Protein AF-A0A529ATD8-F1 (afdb_monomer)

Solvent-accessible surface area (backbone atoms only — not comparable to full-atom values): 4982 Å² total; per-residue (Å²): 139,85,90,72,88,70,51,57,52,83,85,83,42,52,60,72,28,37,50,51,49,51,50,27,34,44,27,42,61,67,53,28,49,50,52,34,63,78,68,67,51,58,67,48,78,48,45,58,81,35,66,66,51,49,50,46,21,67,75,20,65,79,6,31,44,26,54,50,60,72,71,55,89,55,63,65,44,76,46,74,62,79,79,83,129

Sequence (85 aa):
YSGHRVFAGPYHRNIAGDLLALDAFQGSSADARAVVATHHVGLIAVCRGNAESELLAAKAPQGFLAGLMRISGGSLELYRVRLDR

Nearest PDB structures (foldseek):
  8agc-assembly1_A  TM=6.646E-01  e=1.635E+00  Saccharomyces cerevisiae
  8age-assembly1_A  TM=6.857E-01  e=3.297E+00  Saccharomyces cerevisiae
  8agb-assembly1_A  TM=6.705E-01  e=5.151E+00  Saccharomyces cerevisiae
  6s7o-assembly1_A  TM=8.901E-01  e=8.577E+00  Homo sapie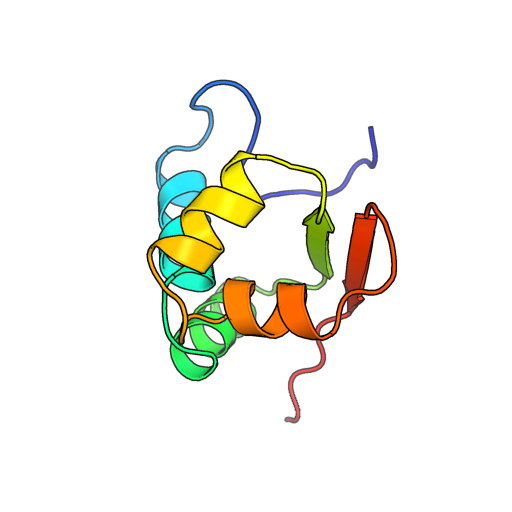ns

Radius of gyration: 12.36 Å; Cα contacts (8 Å, |Δi|>4): 104; chains: 1; bounding box: 29×28×29 Å

Structure (mmCIF, N/CA/C/O backbone):
data_AF-A0A529ATD8-F1
#
_entry.id   AF-A0A529ATD8-F1
#
loop_
_atom_site.group_PDB
_atom_site.id
_atom_site.type_symbol
_atom_site.label_atom_id
_atom_site.label_alt_id
_atom_site.label_comp_id
_atom_site.label_asym_id
_atom_site.label_entity_id
_atom_site.label_seq_id
_atom_site.pdbx_PDB_ins_code
_atom_site.Cartn_x
_atom_site.Cartn_y
_atom_site.Cartn_z
_atom_site.occupancy
_atom_site.B_iso_or_equiv
_atom_site.auth_seq_id
_atom_site.auth_comp_id
_atom_site.auth_asym_id
_atom_site.auth_atom_id
_atom_site.pdbx_PDB_model_num
ATOM 1 N N . TYR A 1 1 ? 16.428 -8.833 -1.346 1.00 74.62 1 TYR A N 1
ATOM 2 C CA . TYR A 1 1 ? 15.353 -9.540 -2.076 1.00 74.62 1 TYR A CA 1
ATOM 3 C C . TYR A 1 1 ? 14.663 -10.492 -1.108 1.00 74.62 1 TYR A C 1
ATOM 5 O O . TYR A 1 1 ? 15.377 -11.162 -0.375 1.00 74.62 1 TYR A O 1
ATOM 13 N N . SER A 1 2 ? 13.327 -10.510 -1.036 1.00 84.75 2 SER A N 1
ATOM 14 C CA . SER A 1 2 ? 12.585 -11.237 0.015 1.00 84.75 2 SER A CA 1
ATOM 15 C C . SER A 1 2 ? 11.851 -12.498 -0.463 1.00 84.75 2 SER A C 1
ATOM 17 O O . SER A 1 2 ? 11.228 -13.162 0.357 1.00 84.75 2 SER A O 1
ATOM 19 N N . GLY A 1 3 ? 11.849 -12.809 -1.765 1.00 89.00 3 GLY A N 1
ATOM 20 C CA . GLY A 1 3 ? 11.082 -13.929 -2.338 1.00 89.00 3 GLY A CA 1
ATOM 21 C C . GLY A 1 3 ? 9.554 -13.760 -2.317 1.00 89.00 3 GLY A C 1
ATOM 22 O O . GLY A 1 3 ? 8.836 -14.636 -2.790 1.00 89.00 3 GLY A O 1
ATOM 23 N N . HIS A 1 4 ? 9.042 -12.644 -1.792 1.00 91.31 4 HIS A N 1
ATOM 24 C CA . HIS A 1 4 ? 7.611 -12.363 -1.753 1.00 91.31 4 HIS A CA 1
ATOM 25 C C . HIS A 1 4 ? 7.107 -11.894 -3.123 1.00 91.31 4 HIS A C 1
ATOM 27 O O . HIS A 1 4 ? 7.815 -11.209 -3.860 1.00 91.31 4 HIS A O 1
ATOM 33 N N . ARG A 1 5 ? 5.853 -12.230 -3.438 1.00 91.12 5 ARG A N 1
ATOM 34 C CA . ARG A 1 5 ? 5.124 -11.644 -4.570 1.00 91.12 5 ARG A CA 1
ATOM 35 C C . ARG A 1 5 ? 4.561 -10.290 -4.149 1.00 91.12 5 ARG A C 1
ATOM 37 O O . ARG A 1 5 ? 4.091 -10.155 -3.021 1.00 91.12 5 ARG A O 1
ATOM 44 N N . VAL A 1 6 ? 4.595 -9.318 -5.051 1.00 91.31 6 VAL A N 1
ATOM 45 C CA . VAL A 1 6 ? 4.144 -7.941 -4.808 1.00 91.31 6 VAL A CA 1
ATOM 46 C C . VAL A 1 6 ? 3.247 -7.474 -5.952 1.00 91.31 6 VAL A C 1
ATOM 48 O O . VAL A 1 6 ? 3.386 -7.971 -7.070 1.00 91.31 6 VAL A O 1
ATOM 51 N N . PHE A 1 7 ? 2.330 -6.540 -5.680 1.00 90.75 7 PHE A N 1
ATOM 52 C CA . PHE A 1 7 ? 1.564 -5.882 -6.743 1.00 90.75 7 PHE A CA 1
ATOM 53 C C . PHE A 1 7 ? 2.434 -4.903 -7.512 1.00 90.75 7 PHE A C 1
ATOM 55 O O . PHE A 1 7 ? 2.569 -5.049 -8.724 1.00 90.75 7 PHE A O 1
ATOM 62 N N . ALA A 1 8 ? 3.033 -3.964 -6.777 1.00 87.25 8 ALA A N 1
ATOM 63 C CA . ALA A 1 8 ? 3.877 -2.926 -7.328 1.00 87.25 8 ALA A CA 1
ATOM 64 C C . ALA A 1 8 ? 5.348 -3.339 -7.281 1.00 87.25 8 ALA A C 1
ATOM 66 O O . ALA A 1 8 ? 5.850 -3.785 -6.24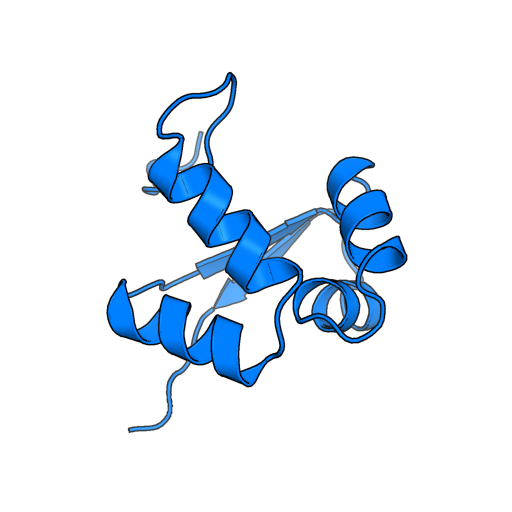2 1.00 87.25 8 ALA A O 1
ATOM 67 N N . GLY A 1 9 ? 6.025 -3.221 -8.418 1.00 77.50 9 GLY A N 1
ATOM 68 C CA . GLY A 1 9 ? 7.425 -3.595 -8.587 1.00 77.50 9 GLY A CA 1
ATOM 69 C C . GLY A 1 9 ? 8.233 -2.473 -9.240 1.00 77.50 9 GLY A C 1
ATOM 70 O O . GLY A 1 9 ? 7.674 -1.576 -9.863 1.00 77.50 9 GLY A O 1
ATOM 71 N N . PRO A 1 10 ? 9.569 -2.497 -9.129 1.00 71.00 10 PRO A N 1
ATOM 72 C CA . PRO A 1 10 ? 10.398 -1.472 -9.747 1.00 71.00 10 PRO A CA 1
ATOM 73 C C . PRO A 1 10 ? 10.264 -1.476 -11.283 1.00 71.00 10 PRO A C 1
ATOM 75 O O . PRO A 1 10 ? 10.152 -2.534 -11.907 1.00 71.00 10 PRO A O 1
ATOM 78 N N . TYR A 1 11 ? 10.364 -0.282 -11.882 1.00 67.69 11 TYR A N 1
ATOM 79 C CA . TYR A 1 11 ? 10.425 -0.033 -13.333 1.00 67.69 11 TYR A CA 1
ATOM 80 C C . TYR A 1 11 ? 9.174 -0.422 -14.147 1.00 67.69 11 TYR A C 1
ATOM 82 O O . TYR A 1 11 ? 9.284 -1.200 -15.094 1.00 67.69 11 TYR A O 1
ATOM 90 N N . HIS A 1 12 ? 8.003 0.142 -13.820 1.00 72.31 12 HIS A N 1
ATOM 91 C CA . HIS A 1 12 ? 6.748 0.018 -14.596 1.00 72.31 12 HIS A CA 1
ATOM 92 C C . HIS A 1 12 ? 6.366 -1.428 -14.971 1.00 72.31 12 HIS A C 1
ATOM 94 O O . HIS A 1 12 ? 5.760 -1.690 -16.015 1.00 72.31 12 HIS A O 1
ATOM 100 N N . ARG A 1 13 ? 6.763 -2.397 -14.143 1.00 78.94 13 ARG A N 1
ATOM 101 C CA . ARG A 1 13 ? 6.425 -3.807 -14.3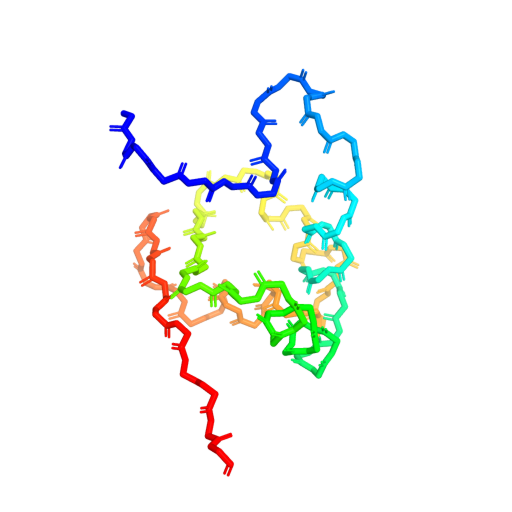30 1.00 78.94 13 ARG A CA 1
ATOM 102 C C . ARG A 1 13 ? 5.135 -4.077 -13.580 1.00 78.94 13 ARG A C 1
ATOM 104 O O . ARG A 1 13 ? 5.062 -3.800 -12.395 1.00 78.94 13 ARG A O 1
ATOM 111 N N . ASN A 1 14 ? 4.181 -4.710 -14.262 1.00 88.56 14 ASN A N 1
ATOM 112 C CA . ASN A 1 14 ? 2.844 -4.990 -13.736 1.00 88.56 14 ASN A CA 1
ATOM 113 C C . ASN A 1 14 ? 2.018 -3.719 -13.462 1.00 88.56 14 ASN A C 1
ATOM 115 O O . ASN A 1 14 ? 1.563 -3.489 -12.348 1.00 88.56 14 ASN A O 1
ATOM 119 N N . ILE A 1 15 ? 1.754 -2.945 -14.520 1.00 91.56 15 ILE A N 1
ATOM 120 C CA . ILE A 1 15 ? 0.945 -1.712 -14.481 1.00 91.56 15 ILE A CA 1
ATOM 121 C C . ILE A 1 15 ? -0.370 -1.904 -13.707 1.00 91.56 15 ILE A C 1
ATOM 123 O O . ILE A 1 15 ? -0.753 -1.050 -12.916 1.00 91.56 15 ILE A O 1
ATOM 127 N N . ALA A 1 16 ? -1.055 -3.035 -13.904 1.00 92.62 16 ALA A N 1
ATOM 128 C CA . ALA A 1 16 ? -2.296 -3.331 -13.192 1.00 92.62 16 ALA A CA 1
ATOM 129 C C . ALA A 1 16 ? -2.088 -3.446 -11.670 1.00 92.62 16 ALA A C 1
ATOM 131 O O . ALA A 1 16 ? -2.911 -2.959 -10.902 1.00 92.62 16 ALA A O 1
ATOM 132 N N . GLY A 1 17 ? -0.987 -4.061 -11.230 1.00 92.81 17 GLY A N 1
ATOM 133 C CA . GLY A 1 17 ? -0.626 -4.126 -9.815 1.00 92.81 17 GLY A CA 1
ATOM 134 C C . GLY A 1 17 ? -0.161 -2.787 -9.245 1.00 92.81 17 GLY A C 1
ATOM 135 O O . GLY A 1 17 ? -0.517 -2.469 -8.113 1.00 92.81 17 GLY A O 1
ATOM 136 N N . ASP A 1 18 ? 0.575 -1.989 -10.021 1.00 92.50 18 ASP A N 1
ATOM 137 C CA . ASP A 1 18 ? 0.975 -0.635 -9.619 1.00 92.50 18 ASP A CA 1
ATOM 138 C C . ASP A 1 18 ? -0.264 0.238 -9.362 1.00 92.50 18 ASP A C 1
ATOM 140 O O . ASP A 1 18 ? -0.397 0.831 -8.290 1.00 92.50 18 ASP A O 1
ATOM 144 N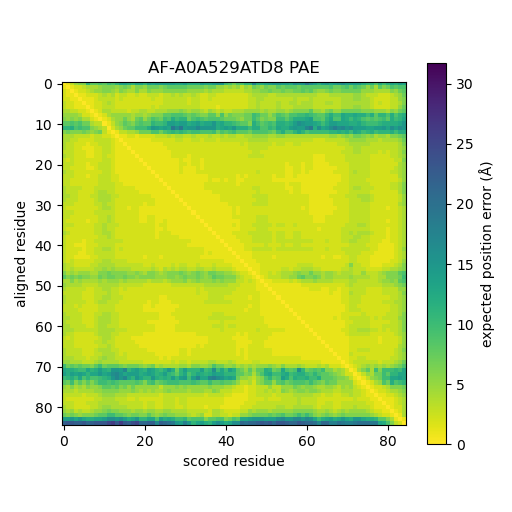 N . LEU A 1 19 ? -1.213 0.256 -10.306 1.00 93.56 19 LEU A N 1
ATOM 145 C CA . LEU A 1 19 ? -2.476 0.987 -10.160 1.00 93.56 19 LEU A CA 1
ATOM 146 C C . LEU A 1 19 ? -3.287 0.476 -8.967 1.00 93.56 19 LEU A C 1
ATOM 148 O O . LEU A 1 19 ? -3.733 1.277 -8.154 1.00 93.56 19 LEU A O 1
ATOM 152 N N . LEU A 1 20 ? -3.394 -0.845 -8.796 1.00 95.06 20 LEU A N 1
ATOM 153 C CA . LEU A 1 20 ? -4.099 -1.438 -7.659 1.00 95.06 20 LEU A CA 1
ATOM 154 C C . LEU A 1 20 ? -3.496 -1.011 -6.309 1.00 95.06 20 LEU A C 1
ATOM 156 O O . LEU A 1 20 ? -4.232 -0.747 -5.358 1.00 95.06 20 LEU A O 1
ATOM 160 N N . ALA A 1 21 ? -2.165 -0.931 -6.212 1.00 94.50 21 ALA A N 1
ATOM 161 C CA . ALA A 1 21 ? -1.493 -0.454 -5.007 1.00 94.50 21 ALA A CA 1
ATOM 162 C C . ALA A 1 21 ? -1.749 1.043 -4.768 1.00 94.50 21 ALA A C 1
ATOM 164 O O . ALA A 1 21 ? -2.024 1.441 -3.635 1.00 94.50 21 ALA A O 1
ATOM 165 N N . LEU A 1 22 ? -1.702 1.865 -5.822 1.00 94.81 22 LEU A N 1
ATOM 166 C CA . LEU A 1 22 ? -1.981 3.301 -5.745 1.00 94.81 22 LEU A CA 1
ATOM 167 C C . LEU A 1 22 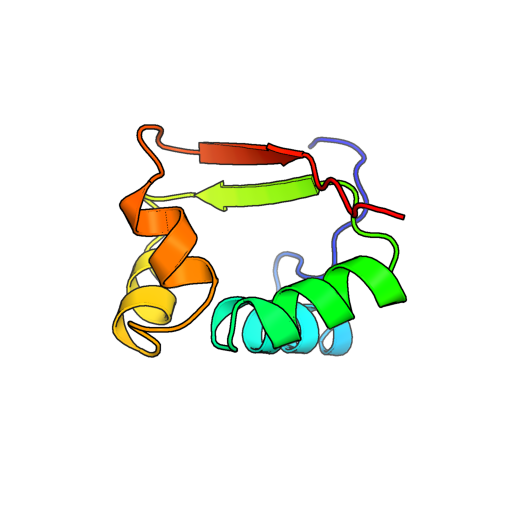? -3.430 3.593 -5.339 1.00 94.81 22 LEU A C 1
ATOM 169 O O . LEU A 1 22 ? -3.647 4.475 -4.503 1.00 94.81 22 LEU A O 1
ATOM 173 N N . ASP A 1 23 ? -4.391 2.854 -5.893 1.00 95.69 23 ASP A N 1
ATOM 174 C CA . ASP A 1 23 ? -5.813 2.972 -5.567 1.00 95.69 23 ASP A CA 1
ATOM 175 C C . ASP A 1 23 ? -6.071 2.545 -4.117 1.00 95.69 23 ASP A C 1
ATOM 177 O O . ASP A 1 23 ? -6.729 3.265 -3.368 1.00 95.69 23 ASP A O 1
ATOM 181 N N . ALA A 1 24 ? -5.478 1.430 -3.671 1.00 96.81 24 ALA A N 1
ATOM 182 C CA . ALA A 1 24 ? -5.592 0.981 -2.285 1.00 96.81 24 ALA A CA 1
ATOM 183 C C . ALA A 1 24 ? -4.968 1.974 -1.289 1.00 96.81 24 ALA A C 1
ATOM 185 O O . ALA A 1 24 ? -5.526 2.210 -0.220 1.00 96.81 24 ALA A O 1
ATOM 186 N N . PHE A 1 25 ? -3.811 2.559 -1.611 1.00 96.75 25 PHE A N 1
ATOM 187 C CA . PHE A 1 25 ? -3.115 3.475 -0.706 1.00 96.75 25 PHE A CA 1
ATOM 188 C C . PHE A 1 25 ? -3.756 4.859 -0.613 1.00 96.75 25 PHE A C 1
ATOM 190 O O . PHE A 1 25 ? -3.790 5.430 0.481 1.00 96.75 25 PHE A O 1
ATOM 197 N N . GLN A 1 26 ? -4.252 5.399 -1.727 1.00 97.56 26 GLN A N 1
ATOM 198 C CA . GLN A 1 26 ? -4.912 6.708 -1.755 1.00 97.56 26 GLN A CA 1
ATOM 199 C C . GLN A 1 26 ? -6.411 6.625 -1.413 1.00 97.56 26 GLN A C 1
ATOM 201 O O . GLN A 1 26 ? -6.991 7.635 -1.018 1.00 97.56 26 GLN A O 1
ATOM 206 N N . GLY A 1 27 ? -7.028 5.447 -1.540 1.00 97.88 27 GLY A N 1
ATOM 207 C CA . GLY A 1 27 ? -8.416 5.182 -1.163 1.00 97.88 27 GLY A CA 1
ATOM 208 C C . GLY A 1 27 ? -8.642 5.101 0.348 1.00 97.88 27 GLY A C 1
ATOM 209 O O . GLY A 1 27 ? -7.719 5.232 1.158 1.00 97.88 27 GLY A O 1
ATOM 210 N N . SER A 1 28 ? -9.896 4.883 0.747 1.00 98.06 28 SER A N 1
ATOM 211 C CA . SER A 1 28 ? -10.255 4.728 2.158 1.00 98.06 28 SER A CA 1
ATOM 212 C C . SER A 1 28 ? -9.727 3.410 2.741 1.00 98.06 28 SER A C 1
ATOM 214 O O . SER A 1 28 ? -9.411 2.462 2.021 1.00 98.06 28 SER A O 1
ATOM 216 N N . SER A 1 29 ? -9.707 3.288 4.072 1.00 95.69 29 SER A N 1
ATOM 217 C CA . SER A 1 29 ? -9.394 2.009 4.731 1.00 95.69 29 SER A CA 1
ATOM 218 C C . SER A 1 29 ? -10.344 0.872 4.320 1.00 95.69 29 SER A C 1
ATOM 220 O O . SER A 1 29 ? -9.947 -0.292 4.354 1.00 95.69 29 SER A O 1
ATOM 222 N N . ALA A 1 30 ? -11.588 1.189 3.938 1.00 96.44 30 ALA A N 1
ATOM 223 C CA . ALA A 1 30 ? -12.547 0.203 3.445 1.00 96.44 30 ALA A CA 1
ATOM 224 C C . ALA A 1 30 ? -12.168 -0.299 2.042 1.00 96.44 30 ALA A C 1
ATOM 226 O O . ALA A 1 30 ? -12.159 -1.510 1.816 1.00 96.44 30 ALA A O 1
ATOM 227 N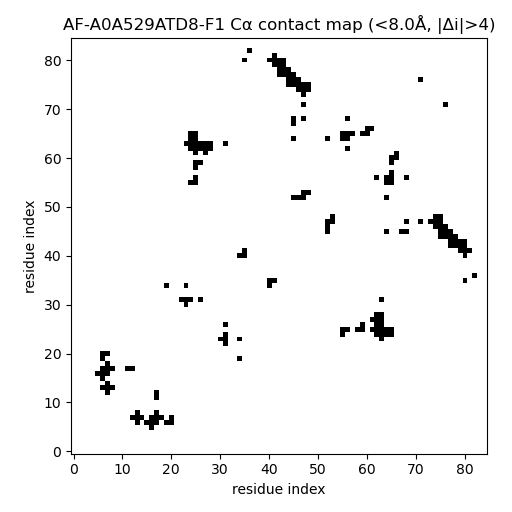 N . ASP A 1 31 ? -11.767 0.606 1.144 1.00 96.69 31 ASP A N 1
ATOM 228 C CA . ASP A 1 31 ? -11.301 0.258 -0.206 1.00 96.69 31 ASP A CA 1
ATOM 229 C C . ASP A 1 31 ? -10.028 -0.595 -0.134 1.00 96.69 31 ASP A C 1
ATOM 231 O O . ASP A 1 31 ? -9.946 -1.669 -0.734 1.00 96.69 31 ASP A O 1
ATOM 235 N N . ALA A 1 32 ? -9.067 -0.181 0.700 1.00 96.75 32 ALA A N 1
ATOM 236 C CA . ALA A 1 32 ? -7.849 -0.945 0.949 1.00 96.75 32 ALA A CA 1
ATOM 237 C C . ALA A 1 32 ? -8.153 -2.346 1.506 1.00 96.75 32 ALA A C 1
ATOM 239 O O . ALA A 1 32 ? -7.56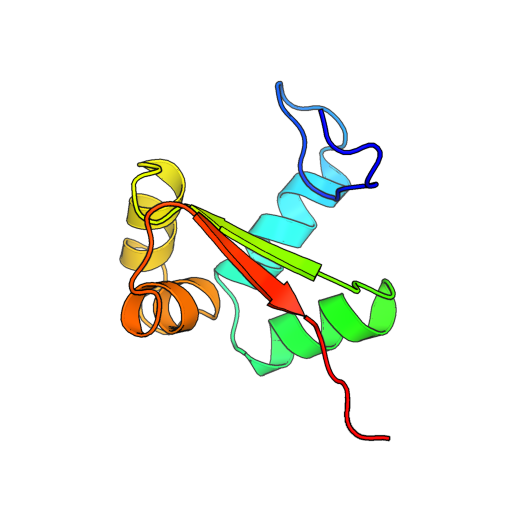2 -3.335 1.064 1.00 96.75 32 ALA A O 1
ATOM 240 N N . ARG A 1 33 ? -9.108 -2.460 2.443 1.00 96.00 33 ARG A N 1
ATOM 241 C CA . ARG A 1 33 ? -9.553 -3.755 2.981 1.00 96.00 33 ARG A CA 1
ATOM 242 C C . ARG A 1 33 ? -10.158 -4.641 1.890 1.00 96.00 33 ARG A C 1
ATOM 244 O O . ARG A 1 33 ? -9.870 -5.838 1.880 1.00 96.00 33 ARG A O 1
ATOM 251 N N . ALA A 1 34 ? -10.955 -4.084 0.979 1.00 96.62 34 ALA A N 1
ATOM 252 C CA . ALA A 1 34 ? -11.543 -4.836 -0.128 1.00 96.62 34 ALA A CA 1
ATOM 253 C C . ALA A 1 34 ? -10.467 -5.394 -1.077 1.00 96.62 34 ALA A C 1
ATOM 255 O O . ALA A 1 34 ? -10.513 -6.578 -1.423 1.00 96.62 34 ALA A O 1
ATOM 256 N N . VAL A 1 35 ? -9.457 -4.589 -1.426 1.00 95.88 35 VAL A N 1
ATOM 257 C CA . VAL A 1 35 ? -8.304 -5.028 -2.235 1.00 95.88 35 VAL A CA 1
ATOM 258 C C . VAL A 1 35 ? -7.541 -6.150 -1.529 1.00 95.88 35 VAL A C 1
ATOM 260 O O . VAL A 1 35 ? -7.289 -7.209 -2.108 1.00 95.88 35 VAL A O 1
ATOM 263 N N . VAL A 1 36 ? -7.216 -5.947 -0.253 1.00 95.06 36 VAL A N 1
ATOM 264 C CA . VAL A 1 36 ? -6.486 -6.918 0.569 1.00 95.06 36 VAL A CA 1
ATOM 265 C C . VAL A 1 36 ? -7.218 -8.261 0.651 1.00 95.06 36 VAL A C 1
ATOM 267 O O . VAL A 1 36 ? -6.583 -9.308 0.506 1.00 95.06 36 VAL A O 1
ATOM 270 N N . ALA A 1 37 ? -8.539 -8.238 0.840 1.00 96.00 37 ALA A N 1
ATOM 271 C CA . ALA A 1 37 ? -9.369 -9.437 0.889 1.00 96.00 37 ALA A CA 1
ATOM 272 C C . ALA A 1 37 ? -9.442 -10.148 -0.468 1.00 96.00 37 ALA A C 1
ATOM 274 O O . ALA A 1 37 ? -9.172 -11.347 -0.545 1.00 96.00 37 ALA A O 1
ATOM 275 N N . THR A 1 38 ? -9.747 -9.401 -1.532 1.00 96.62 38 THR A N 1
ATOM 276 C CA . THR A 1 38 ? -9.941 -9.932 -2.892 1.00 96.62 38 THR A CA 1
ATOM 277 C C . THR A 1 38 ? -8.680 -10.592 -3.438 1.00 96.62 38 THR A C 1
ATOM 279 O O . THR A 1 38 ? -8.751 -11.619 -4.109 1.00 96.62 38 THR A O 1
ATOM 282 N N . HIS A 1 39 ? -7.512 -10.029 -3.131 1.00 95.00 39 HIS A N 1
ATOM 283 C CA . HIS A 1 39 ? -6.236 -10.495 -3.670 1.00 95.00 39 HIS A CA 1
ATOM 284 C C . HIS A 1 39 ? -5.379 -11.271 -2.657 1.00 95.00 39 HIS A C 1
ATOM 286 O O . HIS A 1 39 ? -4.211 -11.555 -2.931 1.00 95.00 39 HIS A O 1
ATOM 292 N N . HIS A 1 40 ? -5.946 -11.631 -1.500 1.00 95.56 40 HIS A N 1
ATOM 293 C CA . HIS A 1 40 ? -5.287 -12.422 -0.454 1.00 95.56 40 HIS A CA 1
ATOM 294 C C . HIS A 1 40 ? -3.932 -11.850 -0.001 1.00 95.56 40 HIS A C 1
ATOM 296 O O . HIS A 1 40 ? -2.942 -12.573 0.157 1.00 95.56 40 HIS A O 1
ATOM 302 N N . VAL A 1 41 ? -3.873 -10.535 0.207 1.00 95.94 41 VAL A N 1
ATOM 303 C CA . VAL A 1 41 ? -2.657 -9.855 0.667 1.00 95.94 41 VAL A CA 1
ATOM 304 C C . VAL A 1 41 ? -2.379 -10.237 2.118 1.00 95.94 41 VAL A C 1
ATOM 306 O O . VAL A 1 41 ? -3.195 -9.990 3.000 1.00 95.94 41 VAL A O 1
ATOM 309 N N . GLY A 1 42 ? -1.211 -10.825 2.383 1.00 95.75 42 GLY A N 1
ATOM 310 C CA . GLY A 1 42 ? -0.794 -11.194 3.743 1.00 95.75 42 GLY A CA 1
ATOM 311 C C . GLY A 1 42 ? 0.036 -10.128 4.465 1.00 95.75 42 GLY A C 1
ATOM 312 O O . GLY A 1 42 ? 0.121 -10.139 5.696 1.00 95.75 42 GLY A O 1
ATOM 313 N N . LEU A 1 43 ? 0.661 -9.222 3.710 1.00 94.88 43 LEU A N 1
ATOM 314 C CA . LEU A 1 43 ? 1.601 -8.221 4.209 1.00 94.88 43 LEU A CA 1
ATOM 315 C C . LEU A 1 43 ? 1.404 -6.893 3.481 1.00 94.88 43 LEU A C 1
ATOM 317 O O . LEU A 1 43 ? 1.261 -6.875 2.260 1.00 94.88 43 LEU A O 1
ATOM 321 N N . ILE A 1 44 ? 1.476 -5.794 4.226 1.00 94.44 44 ILE A N 1
ATOM 322 C CA . ILE A 1 44 ? 1.576 -4.434 3.690 1.00 94.44 44 ILE A CA 1
ATOM 323 C C . ILE A 1 44 ? 2.917 -3.869 4.148 1.00 94.44 44 ILE A C 1
ATOM 325 O O . ILE A 1 44 ? 3.211 -3.899 5.341 1.00 94.44 44 ILE A O 1
ATOM 329 N N . ALA A 1 45 ? 3.727 -3.369 3.219 1.00 9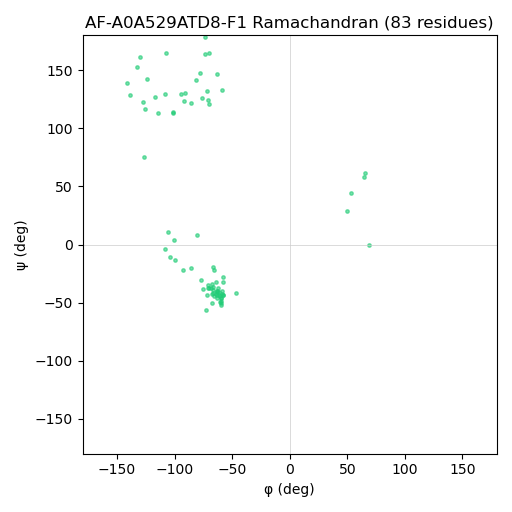2.38 45 ALA A N 1
ATOM 330 C CA . ALA A 1 45 ? 5.010 -2.748 3.527 1.00 92.38 45 ALA A CA 1
ATOM 331 C C . ALA A 1 45 ? 4.924 -1.231 3.321 1.00 92.38 45 ALA A C 1
ATOM 333 O O . ALA A 1 45 ? 4.490 -0.782 2.262 1.00 92.38 45 ALA A O 1
ATOM 334 N N . VAL A 1 46 ? 5.351 -0.454 4.316 1.00 91.31 46 VAL A N 1
ATOM 335 C CA . VAL A 1 46 ? 5.383 1.014 4.265 1.00 91.31 46 VAL A CA 1
ATOM 336 C C . VAL A 1 46 ? 6.778 1.488 4.626 1.00 91.31 46 VAL A C 1
ATOM 338 O O . VAL A 1 46 ? 7.280 1.194 5.706 1.00 91.31 46 VAL A O 1
ATOM 341 N N . CYS A 1 47 ? 7.401 2.239 3.723 1.00 89.81 47 CYS A N 1
ATOM 342 C CA . CYS A 1 47 ? 8.646 2.947 3.996 1.00 89.81 47 CYS A CA 1
ATOM 343 C C . CYS A 1 47 ? 8.319 4.418 4.246 1.00 89.81 47 CYS A C 1
ATOM 345 O O . CYS A 1 47 ? 7.852 5.099 3.329 1.00 89.81 47 CYS A O 1
ATOM 347 N N . ARG A 1 48 ? 8.541 4.905 5.471 1.00 84.56 48 ARG A N 1
ATOM 348 C CA . ARG A 1 48 ? 8.218 6.289 5.846 1.00 84.56 48 ARG A CA 1
ATOM 349 C C . ARG A 1 48 ? 9.154 7.291 5.177 1.00 84.56 48 ARG A C 1
ATOM 351 O O . ARG A 1 48 ? 8.697 8.338 4.757 1.00 84.56 48 ARG A O 1
ATOM 358 N N . GLY A 1 49 ? 10.436 6.941 5.051 1.00 84.25 49 GLY A N 1
ATOM 359 C CA . GLY A 1 49 ? 11.452 7.786 4.411 1.00 84.25 49 GLY A CA 1
ATOM 360 C C . GLY A 1 49 ? 11.452 7.733 2.880 1.00 84.25 49 GLY A C 1
ATOM 361 O O . GLY A 1 49 ? 12.389 8.224 2.257 1.00 84.25 49 GLY A O 1
ATOM 362 N N . ASN A 1 50 ? 10.459 7.087 2.264 1.00 88.25 50 ASN A N 1
ATOM 363 C CA . ASN A 1 50 ? 10.300 7.086 0.816 1.00 88.25 50 ASN A CA 1
ATOM 364 C C . ASN A 1 50 ? 9.513 8.330 0.386 1.00 88.25 50 ASN A C 1
ATOM 366 O O . ASN A 1 50 ? 8.358 8.490 0.779 1.00 88.25 50 ASN A O 1
ATOM 370 N N . ALA A 1 51 ? 10.108 9.160 -0.472 1.00 92.62 51 ALA A N 1
ATOM 371 C CA . ALA A 1 51 ? 9.484 10.385 -0.974 1.00 92.62 51 ALA A CA 1
ATOM 372 C C . ALA A 1 51 ? 8.147 10.127 -1.692 1.00 92.62 51 ALA A C 1
ATOM 374 O O . ALA A 1 51 ? 7.235 10.946 -1.612 1.00 92.62 51 ALA A O 1
ATOM 375 N N . GLU A 1 52 ? 7.991 8.979 -2.360 1.00 92.12 52 GLU A N 1
ATOM 376 C CA . GLU A 1 52 ? 6.705 8.607 -2.959 1.00 92.12 52 GLU A CA 1
ATOM 377 C C . GLU A 1 52 ? 5.637 8.355 -1.887 1.00 92.12 52 GLU A C 1
ATOM 379 O O . GLU A 1 52 ? 4.516 8.838 -2.027 1.00 92.12 52 GLU A O 1
ATOM 384 N N . SER A 1 53 ? 5.974 7.675 -0.786 1.00 93.19 53 SER A N 1
ATOM 385 C CA . SER A 1 53 ? 5.030 7.479 0.321 1.00 93.19 53 SER A CA 1
ATOM 386 C C . SER A 1 53 ? 4.569 8.823 0.892 1.00 93.19 53 SER A C 1
ATOM 388 O O . SER A 1 53 ? 3.371 9.039 1.070 1.00 93.19 53 SER A O 1
ATOM 390 N N . GLU A 1 54 ? 5.511 9.743 1.129 1.00 94.44 54 GLU A N 1
ATOM 391 C CA . GLU A 1 54 ? 5.227 11.097 1.622 1.00 94.44 54 GLU A CA 1
ATOM 392 C C . GLU A 1 54 ? 4.320 11.875 0.659 1.00 94.44 54 GLU A C 1
ATOM 394 O O . GLU A 1 54 ? 3.318 12.456 1.082 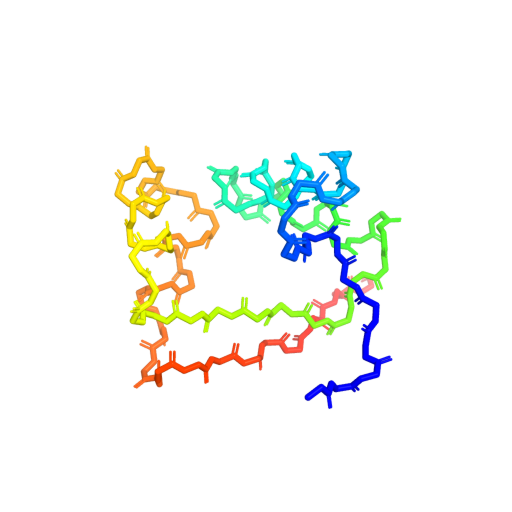1.00 94.44 54 GLU A O 1
ATOM 399 N N . LEU A 1 55 ? 4.623 11.830 -0.643 1.00 95.88 55 LEU A N 1
ATOM 400 C CA . LEU A 1 55 ? 3.820 12.455 -1.693 1.00 95.88 55 LEU A CA 1
ATOM 401 C C . LEU A 1 55 ? 2.388 11.903 -1.712 1.00 95.88 55 LEU A C 1
ATOM 403 O O . LEU A 1 55 ? 1.428 12.673 -1.755 1.00 95.88 55 LEU A O 1
ATOM 407 N N . LEU A 1 56 ? 2.230 10.578 -1.687 1.00 95.88 56 LEU A N 1
ATOM 408 C CA . LEU A 1 56 ? 0.923 9.926 -1.746 1.00 95.88 56 LEU A CA 1
ATOM 409 C C . LEU A 1 56 ? 0.091 10.210 -0.488 1.00 95.88 56 LEU A C 1
ATOM 411 O O . LEU A 1 56 ? -1.104 10.484 -0.603 1.00 95.88 56 LEU A O 1
ATOM 415 N N . ALA A 1 57 ? 0.711 10.225 0.695 1.00 96.12 57 ALA A N 1
ATOM 416 C CA . ALA A 1 57 ? 0.034 10.608 1.932 1.00 96.12 57 ALA A CA 1
ATOM 417 C C . ALA A 1 57 ? -0.370 12.090 1.948 1.00 96.12 57 ALA A C 1
ATOM 419 O O . ALA A 1 57 ? -1.452 12.417 2.431 1.00 96.12 57 ALA A O 1
ATOM 420 N N . ALA A 1 58 ? 0.449 12.984 1.387 1.00 96.69 58 ALA A N 1
ATOM 421 C CA . ALA A 1 58 ? 0.090 14.394 1.238 1.00 96.69 58 ALA A CA 1
ATOM 422 C C . ALA A 1 58 ? -1.050 14.599 0.224 1.00 96.69 58 ALA A C 1
ATOM 424 O O . ALA A 1 58 ? -1.929 15.433 0.441 1.00 96.69 58 ALA A O 1
ATOM 425 N N . LYS A 1 59 ? -1.061 13.824 -0.867 1.00 97.94 59 LYS A N 1
ATOM 426 C CA . LYS A 1 59 ? -2.089 13.886 -1.916 1.00 97.94 59 LYS A CA 1
ATOM 427 C C . LYS A 1 59 ? -3.441 13.335 -1.454 1.00 97.94 59 LYS A C 1
ATOM 429 O O . LYS A 1 59 ? -4.476 13.864 -1.851 1.00 97.94 59 LYS A O 1
ATOM 434 N N . ALA A 1 60 ? -3.434 12.303 -0.611 1.00 98.19 60 ALA A N 1
ATOM 435 C CA . ALA A 1 60 ? -4.626 11.692 -0.031 1.00 98.19 60 ALA A CA 1
ATOM 436 C C . ALA A 1 60 ? -4.515 11.644 1.507 1.00 98.19 60 ALA A C 1
ATOM 438 O O . ALA A 1 60 ? -4.300 10.575 2.081 1.00 98.19 60 ALA A O 1
ATOM 439 N N . PRO A 1 61 ? -4.694 12.779 2.213 1.00 97.44 61 PRO A N 1
ATOM 440 C CA . PRO A 1 61 ? -4.442 12.870 3.658 1.00 97.44 61 PRO A CA 1
ATOM 441 C C . PRO A 1 61 ? -5.407 12.040 4.518 1.00 97.44 61 PRO A C 1
ATOM 443 O O . PRO A 1 61 ? -5.103 11.728 5.670 1.00 97.44 61 PRO A O 1
ATOM 446 N N . GLN A 1 62 ? -6.565 11.668 3.963 1.00 97.56 62 GLN A N 1
ATOM 447 C CA . GLN A 1 62 ? -7.528 10.751 4.587 1.00 97.56 62 GLN A CA 1
ATOM 448 C C . GLN A 1 62 ? -7.442 9.323 4.027 1.00 97.56 62 GLN A C 1
ATOM 450 O O . GLN A 1 62 ? -8.244 8.467 4.397 1.00 97.56 62 GLN A O 1
ATOM 455 N N . GLY A 1 63 ? -6.487 9.073 3.130 1.00 98.06 63 GLY A N 1
ATOM 456 C CA . GLY A 1 63 ? -6.263 7.773 2.521 1.00 98.06 63 GLY A CA 1
ATOM 457 C C . GLY A 1 63 ? -5.615 6.782 3.484 1.00 98.06 63 GLY A C 1
ATOM 458 O O . GLY A 1 63 ? -5.043 7.145 4.522 1.00 98.06 63 GLY A O 1
ATOM 459 N N . PHE A 1 64 ? -5.681 5.507 3.120 1.00 97.75 64 PHE A N 1
ATOM 460 C CA . PHE A 1 64 ? -5.176 4.409 3.932 1.00 97.75 64 PHE A CA 1
ATOM 461 C C . PHE A 1 64 ? -3.677 4.549 4.249 1.00 97.75 64 PHE A C 1
ATOM 463 O O . PHE A 1 64 ? -3.275 4.406 5.407 1.00 97.75 64 PHE A O 1
ATOM 470 N N . LEU A 1 65 ? -2.854 4.919 3.260 1.00 96.88 65 LEU A N 1
ATOM 471 C CA . LEU A 1 65 ? -1.416 5.129 3.459 1.00 96.88 65 LEU A CA 1
ATOM 472 C C . LEU A 1 65 ? -1.124 6.275 4.436 1.00 96.88 65 LEU A C 1
ATOM 474 O O . LEU A 1 65 ? -0.255 6.130 5.293 1.00 96.88 65 LEU A O 1
ATOM 478 N N . ALA A 1 66 ? -1.870 7.381 4.370 1.00 96.62 66 ALA A N 1
ATOM 479 C CA . ALA A 1 66 ? -1.716 8.487 5.317 1.00 96.62 66 ALA A CA 1
ATOM 480 C C . ALA A 1 66 ? -2.066 8.064 6.756 1.00 96.62 66 ALA A C 1
ATOM 482 O O . ALA A 1 66 ? -1.470 8.544 7.722 1.00 96.62 66 ALA A O 1
ATOM 483 N N . GLY A 1 67 ? -3.014 7.137 6.922 1.00 95.38 67 GLY A N 1
ATOM 484 C CA . GLY A 1 67 ? -3.268 6.463 8.196 1.00 95.38 67 GLY A CA 1
ATOM 485 C C . GLY A 1 67 ? -2.042 5.699 8.703 1.00 95.38 67 GLY A C 1
ATOM 486 O O . GLY A 1 67 ? -1.595 5.945 9.822 1.00 95.38 67 GLY A O 1
ATOM 487 N N . LEU A 1 68 ? -1.460 4.836 7.863 1.00 94.62 68 LEU A N 1
ATOM 488 C CA . LEU A 1 68 ? -0.272 4.044 8.212 1.00 94.62 68 LEU A CA 1
ATOM 489 C C . LEU A 1 68 ? 0.943 4.928 8.533 1.00 94.62 68 LEU A C 1
ATOM 491 O O . LEU A 1 68 ? 1.616 4.715 9.536 1.00 94.62 68 LEU A O 1
ATOM 495 N N . MET A 1 69 ? 1.191 5.977 7.746 1.00 93.38 69 MET A N 1
ATOM 496 C CA . MET A 1 69 ? 2.322 6.889 7.961 1.00 93.38 69 MET A CA 1
ATOM 497 C C . MET A 1 69 ? 2.226 7.708 9.255 1.00 93.38 69 MET A C 1
ATOM 499 O O . MET A 1 69 ? 3.256 8.163 9.752 1.00 93.38 69 MET A O 1
ATOM 503 N N . ARG A 1 70 ? 1.021 7.888 9.818 1.00 91.50 70 ARG A N 1
ATOM 504 C CA . ARG A 1 70 ? 0.826 8.540 11.126 1.00 91.50 70 ARG A CA 1
ATOM 505 C C . ARG A 1 70 ? 1.157 7.631 12.305 1.00 91.50 70 ARG A C 1
ATOM 507 O O . ARG A 1 70 ? 1.553 8.138 13.349 1.00 91.50 70 ARG A O 1
ATOM 514 N N . ILE A 1 71 ? 0.971 6.321 12.150 1.00 86.00 71 ILE A N 1
ATOM 515 C CA . ILE A 1 71 ? 1.211 5.334 13.215 1.00 86.00 71 ILE A CA 1
ATOM 516 C C . ILE A 1 71 ? 2.561 4.624 13.081 1.00 86.00 71 ILE A C 1
ATOM 518 O O . ILE A 1 71 ? 2.997 3.976 14.028 1.00 86.00 71 ILE A O 1
ATOM 522 N N . SER A 1 72 ? 3.219 4.747 11.928 1.00 76.94 72 SER A N 1
ATOM 523 C CA . SER A 1 72 ? 4.542 4.178 11.699 1.00 76.94 72 SER A CA 1
ATOM 524 C C . SER A 1 72 ? 5.613 4.943 12.488 1.00 76.94 72 SER A C 1
ATOM 526 O O . SER A 1 72 ? 5.760 6.159 12.348 1.00 76.94 72 SER A O 1
ATOM 528 N N . GLY A 1 73 ? 6.374 4.217 13.308 1.00 72.25 73 GLY A N 1
ATOM 529 C CA . GLY A 1 73 ? 7.523 4.702 14.075 1.00 72.25 73 GLY A CA 1
ATOM 530 C C . GLY A 1 73 ? 8.890 4.302 13.500 1.00 72.25 73 GLY A C 1
ATOM 531 O O . GLY A 1 73 ? 9.906 4.824 13.957 1.00 72.25 73 GLY A O 1
ATOM 532 N N . GLY A 1 74 ? 8.946 3.393 12.520 1.00 76.31 74 GLY A N 1
ATOM 533 C CA . GLY A 1 74 ? 10.178 2.911 11.882 1.00 76.31 74 GLY A CA 1
ATOM 534 C C . GLY A 1 74 ? 10.400 3.428 10.454 1.00 76.31 74 GLY A C 1
ATOM 535 O O . GLY A 1 74 ? 9.492 3.929 9.796 1.00 76.31 74 GLY A O 1
ATOM 536 N N . SER A 1 75 ? 11.627 3.280 9.937 1.00 79.88 75 SER A N 1
ATOM 537 C CA . SER A 1 75 ? 11.950 3.657 8.547 1.00 79.88 75 SER A CA 1
ATOM 538 C C . SER A 1 75 ? 11.253 2.764 7.514 1.00 79.88 75 SER A C 1
ATOM 540 O O . SER A 1 75 ? 10.868 3.248 6.453 1.00 79.88 75 SER A O 1
ATOM 542 N N . LEU A 1 76 ? 11.073 1.479 7.834 1.00 84.56 76 LEU A N 1
ATOM 543 C CA . LEU A 1 76 ? 10.318 0.493 7.062 1.00 84.56 76 LEU A CA 1
ATOM 544 C C . LEU A 1 76 ? 9.511 -0.371 8.030 1.00 84.56 76 LEU A C 1
ATOM 546 O O . LEU A 1 76 ? 10.079 -0.961 8.949 1.00 84.56 76 LEU A O 1
ATOM 550 N N . GLU A 1 77 ? 8.214 -0.499 7.779 1.00 89.88 77 GLU A N 1
ATOM 551 C CA . GLU A 1 77 ? 7.316 -1.350 8.551 1.00 89.88 77 GLU A CA 1
ATOM 552 C C . GLU A 1 77 ? 6.595 -2.354 7.666 1.00 89.88 77 GLU A C 1
ATOM 554 O O . GLU A 1 77 ? 6.200 -2.056 6.539 1.00 89.88 77 GLU A O 1
ATOM 559 N N . LEU A 1 78 ? 6.427 -3.561 8.205 1.00 90.81 78 LEU A N 1
ATOM 560 C CA . LEU A 1 78 ? 5.625 -4.618 7.612 1.00 90.81 78 LEU A CA 1
ATOM 561 C C . LEU A 1 78 ? 4.433 -4.897 8.528 1.00 90.81 78 LEU A C 1
ATOM 563 O O . LEU A 1 78 ? 4.588 -5.434 9.625 1.00 90.81 78 LEU A O 1
ATOM 567 N N . TYR A 1 79 ? 3.237 -4.583 8.048 1.00 92.75 79 TYR A N 1
ATOM 568 C CA . TYR A 1 79 ? 1.985 -4.881 8.726 1.00 92.75 79 TYR A CA 1
ATOM 569 C C . TYR A 1 79 ? 1.464 -6.237 8.261 1.00 92.75 79 TYR A C 1
ATOM 571 O O . TYR A 1 79 ? 1.244 -6.461 7.068 1.00 92.75 79 TYR A O 1
ATOM 579 N N . ARG A 1 80 ? 1.236 -7.151 9.207 1.00 93.88 80 ARG A N 1
ATOM 580 C CA . ARG A 1 80 ? 0.530 -8.403 8.925 1.00 93.88 80 ARG A CA 1
ATOM 581 C C . ARG A 1 80 ? -0.960 -8.118 8.803 1.00 93.88 80 ARG A C 1
ATOM 583 O O . ARG A 1 80 ? -1.569 -7.590 9.731 1.00 93.88 80 ARG A O 1
ATOM 590 N N . VAL A 1 81 ? -1.549 -8.534 7.690 1.00 94.75 81 VAL A N 1
ATOM 591 C CA . VAL A 1 81 ? -2.989 -8.412 7.481 1.00 94.75 81 VAL A CA 1
ATOM 592 C C . VAL A 1 81 ? -3.729 -9.414 8.365 1.00 94.75 81 VAL A C 1
ATOM 594 O O . VAL A 1 81 ? -3.414 -10.606 8.385 1.00 94.75 81 VAL A O 1
ATOM 597 N N . ARG A 1 82 ? -4.753 -8.925 9.068 1.00 91.44 82 ARG A N 1
ATOM 598 C CA . ARG A 1 82 ? -5.766 -9.743 9.735 1.00 91.44 82 ARG A CA 1
ATOM 599 C C . ARG A 1 82 ? -7.136 -9.290 9.254 1.00 91.44 82 ARG A C 1
ATOM 601 O O . ARG A 1 82 ? -7.516 -8.143 9.459 1.00 91.44 82 ARG A O 1
ATOM 608 N N . LEU A 1 83 ? -7.839 -10.190 8.582 1.00 87.44 83 LEU A N 1
ATOM 609 C CA . LEU A 1 83 ? -9.239 -10.011 8.239 1.00 87.44 83 LEU A CA 1
ATOM 610 C C . LEU A 1 83 ? -10.027 -10.844 9.241 1.00 87.44 83 LEU A C 1
ATOM 612 O O . LEU A 1 83 ? -9.881 -12.067 9.272 1.00 87.44 83 LEU A O 1
ATOM 616 N N . ASP A 1 84 ? -10.790 -10.177 10.099 1.00 79.75 84 ASP A N 1
ATOM 617 C CA . ASP A 1 84 ? -11.783 -10.847 10.935 1.00 79.75 84 ASP A CA 1
ATOM 618 C C . ASP A 1 84 ? -12.763 -11.567 9.999 1.00 79.75 84 ASP A C 1
ATOM 620 O O . ASP A 1 84 ? -13.146 -11.002 8.968 1.00 79.75 84 ASP A O 1
ATOM 624 N N . ARG A 1 85 ? -13.053 -12.837 10.304 1.00 58.56 85 ARG A N 1
ATOM 625 C CA . ARG A 1 85 ? -14.009 -13.646 9.539 1.00 58.56 85 ARG A CA 1
ATOM 626 C C . ARG A 1 85 ? -15.417 -13.094 9.672 1.00 58.56 85 ARG A C 1
ATOM 628 O O . ARG A 1 85 ? -15.767 -12.695 10.803 1.00 58.56 85 ARG A O 1
#

pLDDT: mean 90.8, std 7.97, range [58.56, 98.19]

Foldseek 3Di:
DPPDDALDDPDCPNVVSNVLVLCLQLAAVVSVVVSCVVVVPFKDKDALPDPVLVVSCVVRVNGPSVVVNVVDPDRMDIDTDDDDD

Mean predicted aligned error: 3.71 Å

Secondary structure (DSSP, 8-state):
------SS-SSS--HHHHHHHHHHHHS-HHHHHHHHHHTT--EEEEETT-HHHHHHHHHSTTSHHHHHHHH--SSEEEEEP----